Protein AF-A0A540N721-F1 (afdb_monomer_lite)

Foldseek 3Di:
DDDDDDDDDDDDDDDDDDDDDPPPDDDDDPPPPPPPPPPCVVVVVVVVVVVVVVVVVVVVVVCCVVPNDDCPPPVVLLVVLVVLPDDPVLSVVLSCLCVVDVVSVVVLVPDDDPVNSVSSVVSVVVVVVD

Structure (mmCIF, N/CA/C/O backbone):
data_AF-A0A540N721-F1
#
_entry.id   AF-A0A540N721-F1
#
loop_
_atom_site.group_PDB
_atom_site.id
_atom_site.type_symbol
_atom_site.label_atom_id
_atom_site.label_alt_id
_atom_site.label_comp_id
_atom_site.label_asym_id
_atom_site.label_entity_id
_atom_site.label_seq_id
_atom_site.pdbx_PDB_ins_code
_atom_site.Cartn_x
_atom_site.Cartn_y
_atom_site.Cartn_z
_atom_site.occupancy
_atom_site.B_iso_or_equiv
_atom_site.auth_seq_id
_atom_site.auth_comp_id
_atom_site.auth_asym_id
_atom_site.auth_atom_id
_atom_site.pdbx_PDB_model_num
ATOM 1 N N . MET A 1 1 ? 52.815 -38.178 12.721 1.00 42.38 1 MET A N 1
ATOM 2 C CA . MET A 1 1 ? 53.695 -37.751 11.619 1.00 42.38 1 MET A CA 1
ATOM 3 C C . MET A 1 1 ? 54.170 -39.015 10.941 1.00 42.38 1 MET A C 1
ATOM 5 O O . MET A 1 1 ? 54.994 -39.687 11.537 1.00 42.38 1 MET A O 1
ATOM 9 N N . ASN A 1 2 ? 53.614 -39.354 9.780 1.00 42.31 2 ASN A N 1
ATOM 10 C CA . ASN A 1 2 ? 54.060 -40.497 8.988 1.00 42.31 2 ASN A CA 1
ATOM 11 C C . ASN A 1 2 ? 54.149 -40.065 7.524 1.00 42.31 2 ASN A C 1
ATOM 13 O O . ASN A 1 2 ? 53.119 -39.831 6.909 1.00 42.31 2 ASN A O 1
ATOM 17 N N . GLU A 1 3 ? 55.376 -39.974 7.035 1.00 46.62 3 GLU A N 1
ATOM 18 C CA . GLU A 1 3 ? 55.872 -40.269 5.681 1.00 46.62 3 GLU A CA 1
ATOM 19 C C . GLU A 1 3 ? 57.372 -40.606 5.869 1.00 46.62 3 GLU A C 1
ATOM 21 O O . GLU A 1 3 ? 57.907 -40.227 6.923 1.00 46.62 3 GLU A O 1
ATOM 26 N N . PRO A 1 4 ? 58.087 -41.274 4.937 1.00 53.84 4 PRO A N 1
ATOM 27 C CA . PRO A 1 4 ? 57.736 -41.611 3.545 1.00 53.84 4 PRO A CA 1
ATOM 28 C C . PRO A 1 4 ? 58.057 -43.075 3.143 1.00 53.84 4 PRO A C 1
ATOM 30 O O . PRO A 1 4 ? 58.856 -43.734 3.796 1.00 53.84 4 PRO A O 1
ATOM 33 N N . GLU A 1 5 ? 57.548 -43.549 2.002 1.00 46.94 5 GLU A N 1
ATOM 34 C CA . GLU A 1 5 ? 58.232 -44.590 1.211 1.00 46.94 5 GLU A CA 1
ATOM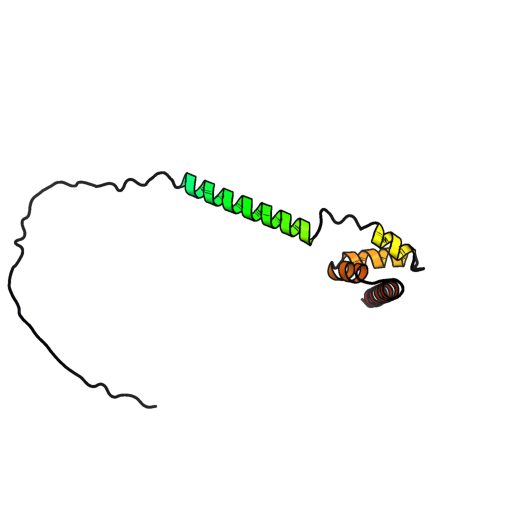 35 C C . GLU A 1 5 ? 58.161 -44.222 -0.279 1.00 46.94 5 GLU A C 1
ATOM 37 O O . GLU A 1 5 ? 57.104 -44.252 -0.906 1.00 46.94 5 GLU A O 1
ATOM 42 N N . HIS A 1 6 ? 59.312 -43.813 -0.815 1.00 45.72 6 HIS A N 1
ATOM 43 C CA . HIS A 1 6 ? 59.592 -43.688 -2.241 1.00 45.72 6 HIS A CA 1
ATOM 44 C C . HIS A 1 6 ? 60.207 -45.008 -2.710 1.00 45.72 6 HIS A C 1
ATOM 46 O O . HIS A 1 6 ? 61.201 -45.455 -2.137 1.00 45.72 6 HIS A O 1
ATOM 52 N N . ILE A 1 7 ? 59.651 -45.586 -3.769 1.00 49.03 7 ILE A N 1
ATOM 53 C CA . ILE A 1 7 ? 60.238 -46.706 -4.505 1.00 49.03 7 ILE A CA 1
ATOM 54 C C . ILE A 1 7 ? 60.412 -46.270 -5.963 1.00 49.03 7 ILE A C 1
ATOM 56 O O . ILE A 1 7 ? 59.442 -46.021 -6.676 1.00 49.03 7 ILE A O 1
ATOM 60 N N . ASN A 1 8 ? 61.687 -46.106 -6.312 1.00 45.34 8 ASN A N 1
ATOM 61 C CA . ASN A 1 8 ? 62.321 -46.194 -7.631 1.00 45.34 8 ASN A CA 1
ATOM 62 C C . ASN A 1 8 ? 61.951 -47.529 -8.313 1.00 45.34 8 ASN A C 1
ATOM 64 O O . ASN A 1 8 ? 61.511 -48.441 -7.621 1.00 45.34 8 ASN A O 1
ATOM 68 N N . GLU A 1 9 ? 62.121 -47.821 -9.594 1.00 47.41 9 GLU A N 1
ATOM 69 C CA . GLU A 1 9 ? 62.757 -47.308 -10.816 1.00 47.41 9 GLU A CA 1
ATOM 70 C C . GLU A 1 9 ? 62.111 -48.191 -11.916 1.00 47.41 9 GLU A C 1
ATOM 72 O O . GLU A 1 9 ? 61.643 -49.279 -11.593 1.00 47.41 9 GLU A O 1
ATOM 77 N N . ASP A 1 10 ? 62.062 -47.765 -13.175 1.00 48.72 10 ASP A N 1
ATOM 78 C CA . ASP A 1 10 ? 62.311 -48.693 -14.289 1.00 48.72 10 ASP A CA 1
ATOM 79 C C . ASP A 1 10 ? 62.616 -47.864 -15.540 1.00 48.72 10 ASP A C 1
ATOM 81 O O . ASP A 1 10 ? 61.800 -47.092 -16.056 1.00 48.72 10 ASP A O 1
ATOM 85 N N . GLU A 1 11 ? 63.887 -47.971 -15.904 1.00 52.19 11 GLU A N 1
ATOM 86 C CA . GLU A 1 11 ? 64.516 -47.556 -17.143 1.00 52.19 11 GLU A CA 1
ATOM 87 C C . GLU A 1 11 ? 63.899 -48.325 -18.311 1.00 52.19 11 GLU A C 1
ATOM 89 O O . GLU A 1 11 ? 63.678 -49.522 -18.200 1.00 52.19 11 GLU A O 1
ATOM 94 N N . ASP A 1 12 ? 63.718 -47.657 -19.445 1.00 51.59 12 ASP A N 1
ATOM 95 C CA . ASP A 1 12 ? 63.928 -48.292 -20.744 1.00 51.59 12 ASP A CA 1
ATOM 96 C C . ASP A 1 12 ? 64.535 -47.228 -21.665 1.00 51.59 12 ASP A C 1
ATOM 98 O O . ASP A 1 12 ? 63.876 -46.315 -22.176 1.00 51.59 12 ASP A O 1
ATOM 102 N N . GLU A 1 13 ? 65.860 -47.308 -21.756 1.00 52.66 13 GLU A N 1
ATOM 103 C CA . GLU A 1 13 ? 66.677 -46.713 -22.800 1.00 52.66 13 GLU A CA 1
ATOM 104 C C . GLU A 1 13 ? 66.356 -47.413 -24.122 1.00 52.66 13 GLU A C 1
ATOM 106 O O . GLU A 1 13 ? 66.482 -48.626 -24.194 1.00 52.66 13 GLU A O 1
ATOM 111 N N . ASP A 1 14 ? 66.033 -46.667 -25.180 1.00 51.03 14 ASP A N 1
ATOM 112 C CA . ASP A 1 14 ? 66.211 -47.172 -26.542 1.00 51.03 14 ASP A CA 1
ATOM 113 C C . ASP A 1 14 ? 66.627 -46.043 -27.498 1.00 51.03 14 ASP A C 1
ATOM 115 O O . ASP A 1 14 ? 65.864 -45.161 -27.893 1.00 51.03 14 ASP A O 1
ATOM 119 N N . GLU A 1 15 ? 67.914 -46.129 -27.821 1.00 50.56 15 GLU A N 1
ATOM 120 C CA . GLU A 1 15 ? 68.551 -45.901 -29.116 1.00 50.56 15 GLU A CA 1
ATOM 121 C C . GLU A 1 15 ? 68.665 -44.477 -29.695 1.00 50.56 15 GLU A C 1
ATOM 123 O O . GLU A 1 15 ? 67.786 -43.865 -30.301 1.00 50.56 15 GLU A O 1
ATOM 128 N N . VAL A 1 16 ? 69.908 -44.009 -29.585 1.00 53.94 16 VAL A N 1
ATOM 129 C CA . VAL A 1 16 ? 70.553 -42.960 -30.362 1.00 53.94 16 VAL A CA 1
ATOM 130 C C . VAL A 1 16 ? 70.678 -43.344 -31.843 1.00 53.94 16 VAL A C 1
ATOM 132 O O . VAL A 1 16 ? 71.510 -44.171 -32.195 1.00 53.94 16 VAL A O 1
ATOM 135 N N . GLU A 1 17 ? 69.999 -42.628 -32.743 1.00 45.31 17 GLU A N 1
ATOM 136 C CA . GLU A 1 17 ? 70.492 -42.477 -34.117 1.00 45.31 17 GLU A CA 1
ATOM 137 C C . GLU A 1 17 ? 70.541 -41.019 -34.589 1.00 45.31 17 GLU A C 1
ATOM 139 O O . GLU A 1 17 ? 69.575 -40.264 -34.689 1.00 45.31 17 GLU A O 1
ATOM 144 N N . THR A 1 18 ? 71.788 -40.664 -34.862 1.00 51.97 18 THR A N 1
ATOM 145 C CA . THR A 1 18 ? 72.365 -39.533 -35.566 1.00 51.97 18 THR A CA 1
ATOM 146 C C . THR A 1 18 ? 71.478 -38.873 -36.623 1.00 51.97 18 THR A C 1
ATOM 148 O O . THR A 1 18 ? 71.039 -39.521 -37.569 1.00 51.97 18 THR A O 1
ATOM 151 N N . SER A 1 19 ? 71.384 -37.542 -36.574 1.00 43.03 19 SER A N 1
ATOM 152 C CA . SER A 1 19 ? 71.647 -36.685 -37.742 1.00 43.03 19 SER A CA 1
ATOM 153 C C . SER A 1 19 ? 71.638 -35.211 -37.346 1.00 43.03 19 SER A C 1
ATOM 155 O O . SER A 1 19 ? 70.594 -34.607 -37.110 1.00 43.03 19 SER A O 1
ATOM 157 N N . SER A 1 20 ? 72.826 -34.610 -37.286 1.00 55.88 20 SER A N 1
ATOM 158 C CA . SER A 1 20 ? 72.984 -33.163 -37.158 1.00 55.88 20 SER A CA 1
ATOM 159 C C . SER A 1 20 ? 72.364 -32.455 -38.370 1.00 55.88 20 SER A C 1
ATOM 161 O O . SER A 1 20 ? 72.806 -32.705 -39.495 1.00 55.88 20 SER A O 1
ATOM 163 N N . PRO A 1 21 ? 71.422 -31.509 -38.206 1.00 46.91 21 PRO A N 1
ATOM 164 C CA . PRO A 1 21 ? 71.083 -30.618 -39.294 1.00 46.91 21 PRO A CA 1
ATOM 165 C C . PRO A 1 21 ? 72.200 -29.582 -39.403 1.00 46.91 21 PRO A C 1
ATOM 167 O O . PRO A 1 21 ? 72.370 -28.703 -38.556 1.00 46.91 21 PRO A O 1
ATOM 170 N N . SER A 1 22 ? 72.987 -29.718 -40.465 1.00 53.47 22 SER A N 1
ATOM 171 C CA . SER A 1 22 ? 73.974 -28.746 -40.914 1.00 53.47 22 SER A CA 1
ATOM 172 C C . SER A 1 22 ? 73.381 -27.334 -40.924 1.00 53.47 22 SER A C 1
ATOM 174 O O . SER A 1 22 ? 72.349 -27.089 -41.555 1.00 53.47 22 SER A O 1
ATOM 176 N N . VAL A 1 23 ? 74.058 -26.395 -40.261 1.00 53.72 23 VAL A N 1
ATOM 177 C CA . VAL A 1 23 ? 73.699 -24.974 -40.239 1.00 53.72 23 VAL A CA 1
ATOM 178 C C . VAL A 1 23 ? 73.925 -24.378 -41.632 1.00 53.72 23 VAL A C 1
ATOM 180 O O . VAL A 1 23 ? 74.981 -23.826 -41.935 1.00 53.72 23 VAL A O 1
ATOM 183 N N . ALA A 1 24 ? 72.925 -24.475 -42.505 1.00 51.47 24 ALA A N 1
ATOM 184 C CA . ALA A 1 24 ? 72.905 -23.724 -43.750 1.00 51.47 24 ALA A CA 1
ATOM 185 C C . ALA A 1 24 ? 72.549 -22.261 -43.440 1.00 51.47 24 ALA A C 1
ATOM 187 O O . ALA A 1 24 ? 71.382 -21.866 -43.430 1.00 51.47 24 ALA A O 1
ATOM 188 N N . ARG A 1 25 ? 73.573 -21.430 -43.200 1.00 53.50 25 ARG A N 1
ATOM 189 C CA . ARG A 1 25 ? 73.457 -19.969 -43.321 1.00 53.50 25 ARG A CA 1
ATOM 190 C C . ARG A 1 25 ? 73.091 -19.648 -44.770 1.00 53.50 25 ARG A C 1
ATOM 192 O O . ARG A 1 25 ? 73.957 -19.615 -45.638 1.00 53.50 25 ARG A O 1
ATOM 199 N N . ARG A 1 26 ? 71.811 -19.379 -45.027 1.00 50.50 26 ARG A N 1
ATOM 200 C CA . ARG A 1 26 ? 71.373 -18.645 -46.216 1.00 50.50 26 ARG A CA 1
ATOM 201 C C . ARG A 1 26 ? 70.774 -17.317 -45.789 1.00 50.50 26 ARG A C 1
ATOM 203 O O . ARG A 1 26 ? 69.889 -17.227 -44.946 1.00 50.50 26 ARG A O 1
ATOM 210 N N . SER A 1 27 ? 71.372 -16.290 -46.359 1.00 54.81 27 SER A N 1
ATOM 211 C CA . SER A 1 27 ? 71.069 -14.881 -46.240 1.00 54.81 27 SER A CA 1
ATOM 212 C C . SER A 1 27 ? 69.642 -14.541 -46.684 1.00 54.81 27 SER A C 1
ATOM 214 O O . SER A 1 27 ? 69.146 -15.035 -47.691 1.00 54.81 27 SER A O 1
ATOM 216 N N . SER A 1 28 ? 69.051 -13.613 -45.929 1.00 52.06 28 SER A N 1
ATOM 217 C CA . SER A 1 28 ? 68.181 -12.531 -46.401 1.00 52.06 28 SER A CA 1
ATOM 218 C C . SER A 1 28 ? 66.898 -12.887 -47.161 1.00 52.06 28 SER A C 1
ATOM 220 O O . SER A 1 28 ? 66.851 -12.820 -48.383 1.00 52.06 28 SER A O 1
ATOM 222 N N . SER A 1 29 ? 65.791 -12.980 -46.425 1.00 51.31 29 SER A N 1
ATOM 223 C CA . SER A 1 29 ? 64.627 -12.137 -46.735 1.00 51.31 29 SER A CA 1
ATOM 224 C C . SER A 1 29 ? 63.762 -11.986 -45.487 1.00 51.31 29 SER A C 1
ATOM 226 O O . SER A 1 29 ? 63.032 -12.899 -45.102 1.00 51.31 29 SER A O 1
ATOM 228 N N . SER A 1 30 ? 63.856 -10.823 -44.843 1.00 57.38 30 SER A N 1
ATOM 229 C CA . SER A 1 30 ? 62.901 -10.378 -43.828 1.00 57.38 30 SER A CA 1
ATOM 230 C C . SER A 1 30 ? 61.537 -10.190 -44.494 1.00 57.38 30 SER A C 1
ATOM 232 O O . SER A 1 30 ? 61.177 -9.099 -44.932 1.00 57.38 30 SER A O 1
ATOM 234 N N . SER A 1 31 ? 60.770 -11.272 -44.614 1.00 53.69 31 SER A N 1
ATOM 235 C CA . SER A 1 31 ? 59.345 -11.163 -44.888 1.00 53.69 31 SER A CA 1
ATOM 236 C C . SER A 1 31 ? 58.662 -10.945 -43.550 1.00 53.69 31 SER A C 1
ATOM 238 O O . SER A 1 31 ? 58.240 -11.885 -42.876 1.00 53.69 31 SER A O 1
ATOM 240 N N . THR A 1 32 ? 58.573 -9.678 -43.152 1.00 57.69 32 THR A N 1
ATOM 241 C CA . THR A 1 32 ? 57.641 -9.247 -42.115 1.00 57.69 32 THR A CA 1
ATOM 242 C C . THR A 1 32 ? 56.229 -9.576 -42.595 1.00 57.69 32 THR A C 1
ATOM 244 O O . THR A 1 32 ? 55.543 -8.762 -43.209 1.00 57.69 32 THR A O 1
ATOM 247 N N . ARG A 1 33 ? 55.768 -10.807 -42.335 1.00 59.06 33 ARG A N 1
ATOM 248 C CA . ARG A 1 33 ? 54.365 -11.175 -42.504 1.00 59.06 33 ARG A CA 1
ATOM 249 C C . ARG A 1 33 ? 53.602 -10.423 -41.424 1.00 59.06 33 ARG A C 1
ATOM 251 O O . ARG A 1 33 ? 53.355 -10.940 -40.337 1.00 59.06 33 ARG A O 1
ATOM 258 N N . LYS A 1 34 ? 53.303 -9.149 -41.691 1.00 62.28 34 LYS A N 1
ATOM 259 C CA . LYS A 1 34 ? 52.453 -8.333 -40.837 1.00 62.28 34 LYS A CA 1
ATOM 260 C C . LYS A 1 34 ? 51.135 -9.083 -40.721 1.00 62.28 34 LYS A C 1
ATOM 262 O O . LYS A 1 34 ? 50.412 -9.228 -41.704 1.00 62.28 34 LYS A O 1
ATOM 267 N N . ARG A 1 35 ? 50.848 -9.608 -39.526 1.00 66.88 35 ARG A N 1
ATOM 268 C CA . ARG A 1 35 ? 49.500 -10.060 -39.187 1.00 66.88 35 ARG A CA 1
ATOM 269 C C . ARG A 1 35 ? 48.584 -8.872 -39.465 1.00 66.88 35 ARG A C 1
ATOM 271 O O . ARG A 1 35 ? 48.734 -7.820 -38.843 1.00 66.88 35 ARG A O 1
ATOM 278 N N . LYS A 1 36 ? 47.704 -9.016 -40.456 1.00 67.88 36 LYS A N 1
ATOM 279 C CA . LYS A 1 36 ? 46.644 -8.052 -40.735 1.00 67.88 36 LYS A CA 1
ATOM 280 C C . LYS A 1 36 ? 45.761 -8.048 -39.491 1.00 67.88 36 LYS A C 1
ATOM 282 O O . LYS A 1 36 ? 45.045 -9.016 -39.261 1.00 67.88 36 LYS A O 1
ATOM 287 N N . ARG A 1 37 ? 45.878 -7.022 -38.643 1.00 63.84 37 ARG A N 1
ATOM 288 C CA . ARG A 1 37 ? 44.867 -6.787 -37.609 1.00 63.84 37 ARG A CA 1
ATOM 289 C C . ARG A 1 37 ? 43.591 -6.475 -38.376 1.00 63.84 37 ARG A C 1
ATOM 291 O O . ARG A 1 37 ? 43.569 -5.510 -39.141 1.00 63.84 37 ARG A O 1
ATOM 298 N N . ALA A 1 38 ? 42.605 -7.359 -38.285 1.00 64.56 38 ALA A N 1
ATOM 299 C CA . ALA A 1 38 ? 41.285 -7.065 -38.807 1.00 64.56 38 ALA A CA 1
ATOM 300 C C . ALA A 1 38 ? 40.795 -5.822 -38.061 1.00 64.56 38 ALA A C 1
ATOM 302 O O . ALA A 1 38 ? 40.744 -5.818 -36.836 1.00 64.56 38 ALA A O 1
ATOM 303 N N . ALA A 1 39 ? 40.522 -4.750 -38.796 1.00 59.84 39 ALA A N 1
ATOM 304 C CA . ALA A 1 39 ? 39.879 -3.567 -38.256 1.00 59.84 39 ALA A CA 1
ATOM 305 C C . ALA A 1 39 ? 38.404 -3.914 -38.016 1.00 59.84 39 ALA A C 1
ATOM 307 O O . ALA A 1 39 ? 37.564 -3.581 -38.842 1.00 59.84 39 ALA A O 1
ATOM 308 N N . ASN A 1 40 ? 38.110 -4.672 -36.957 1.00 62.25 40 ASN A N 1
ATOM 309 C CA . ASN A 1 40 ? 36.731 -4.969 -36.570 1.00 62.25 40 ASN A CA 1
ATOM 310 C C . ASN A 1 40 ? 36.453 -4.795 -35.073 1.00 62.25 40 ASN A C 1
ATOM 312 O O . ASN A 1 40 ? 35.474 -5.319 -34.554 1.00 62.25 40 ASN A O 1
ATOM 316 N N . ASP A 1 41 ? 37.297 -4.041 -34.368 1.00 64.38 41 ASP A N 1
ATOM 317 C CA . ASP A 1 41 ? 37.056 -3.722 -32.955 1.00 64.38 41 ASP A CA 1
ATOM 318 C C . ASP A 1 41 ? 35.785 -2.864 -32.794 1.00 64.38 41 ASP A C 1
ATOM 320 O O . ASP A 1 41 ? 35.107 -2.930 -31.772 1.00 64.38 41 ASP A O 1
ATOM 324 N N . ASN A 1 42 ? 35.428 -2.092 -33.830 1.00 75.06 42 ASN A N 1
ATOM 325 C CA . ASN A 1 42 ? 34.235 -1.245 -33.847 1.00 75.06 42 ASN A CA 1
ATOM 326 C C . ASN A 1 42 ? 32.933 -2.060 -33.850 1.00 75.06 42 ASN A C 1
ATOM 328 O O . ASN A 1 42 ? 32.002 -1.727 -33.134 1.00 75.06 42 ASN A O 1
ATOM 332 N N . ASP A 1 43 ? 32.876 -3.143 -34.618 1.00 82.44 43 ASP A N 1
ATOM 333 C CA . ASP A 1 43 ? 31.682 -3.988 -34.759 1.00 82.44 43 ASP A CA 1
ATOM 334 C C . ASP A 1 43 ? 31.437 -4.815 -33.488 1.00 82.44 43 ASP A C 1
ATOM 336 O O . ASP A 1 43 ? 30.309 -4.950 -33.023 1.00 82.44 43 ASP A O 1
ATOM 340 N N . LEU A 1 44 ? 32.517 -5.249 -32.825 1.00 83.62 44 LEU A N 1
ATOM 341 C CA . LEU A 1 44 ? 32.437 -5.865 -31.500 1.00 83.62 44 LEU A CA 1
ATOM 342 C C . LEU A 1 44 ? 31.969 -4.869 -30.427 1.00 83.62 44 LEU A C 1
ATOM 344 O O . LEU A 1 44 ? 31.150 -5.215 -29.577 1.00 83.62 44 LEU A O 1
ATOM 348 N N . ALA A 1 45 ? 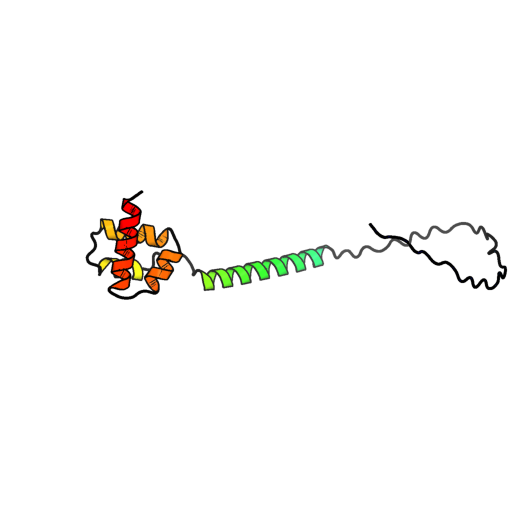32.469 -3.630 -30.460 1.00 83.94 45 ALA A N 1
ATOM 349 C CA . ALA A 1 45 ? 32.041 -2.585 -29.534 1.00 83.94 45 ALA A CA 1
ATOM 350 C C . ALA A 1 45 ? 30.567 -2.193 -29.743 1.00 83.94 45 ALA A C 1
ATOM 352 O O . ALA A 1 45 ? 29.855 -1.951 -28.767 1.00 83.94 45 ALA A O 1
ATOM 353 N N . VAL A 1 46 ? 30.100 -2.169 -30.996 1.00 85.88 46 VAL A N 1
ATOM 354 C CA . VAL A 1 46 ? 28.692 -1.939 -31.351 1.00 85.88 46 VAL A CA 1
ATOM 355 C C . VAL A 1 46 ? 27.816 -3.081 -30.839 1.00 85.88 46 VAL A C 1
ATOM 357 O O . VAL A 1 46 ? 26.882 -2.815 -30.088 1.00 85.88 46 VAL A O 1
ATOM 360 N N . ALA A 1 47 ? 28.172 -4.336 -31.124 1.00 88.31 47 ALA A N 1
ATOM 361 C CA . ALA A 1 47 ? 27.424 -5.501 -30.650 1.00 88.31 47 ALA A CA 1
ATOM 362 C C . ALA A 1 47 ? 27.356 -5.573 -29.113 1.00 88.31 47 ALA A C 1
ATOM 364 O O . ALA A 1 47 ? 26.319 -5.899 -28.536 1.00 88.31 47 ALA A O 1
ATOM 365 N N . PHE A 1 48 ? 28.446 -5.226 -28.419 1.00 87.69 48 PHE A N 1
ATOM 366 C CA . PHE A 1 48 ? 28.456 -5.178 -26.956 1.00 87.69 48 PHE A CA 1
ATOM 367 C C . PHE A 1 48 ? 27.551 -4.071 -26.405 1.00 87.69 48 PHE A C 1
ATOM 369 O O . PHE A 1 48 ? 26.843 -4.276 -25.421 1.00 87.69 48 PHE A O 1
ATOM 376 N N . LYS A 1 49 ? 27.538 -2.904 -27.055 1.00 89.75 49 LYS A N 1
ATOM 377 C CA . LYS A 1 49 ? 26.655 -1.797 -26.683 1.00 89.75 49 LYS A CA 1
ATOM 378 C C . LYS A 1 49 ? 25.185 -2.156 -26.894 1.00 89.75 49 LYS A C 1
ATOM 380 O O . LYS A 1 49 ? 24.375 -1.852 -26.026 1.00 89.75 49 LYS A O 1
ATOM 385 N N . GLU A 1 50 ? 24.859 -2.831 -27.992 1.00 90.38 50 GLU A N 1
ATOM 386 C CA . GLU A 1 50 ? 23.501 -3.307 -28.276 1.00 90.38 50 GLU A CA 1
ATOM 387 C C . GLU A 1 50 ? 23.033 -4.343 -27.251 1.00 90.38 50 GLU A C 1
ATOM 389 O O . GLU A 1 50 ? 21.946 -4.189 -26.700 1.00 90.38 50 GLU A O 1
ATOM 394 N N . MET A 1 51 ? 23.873 -5.325 -26.898 1.00 91.38 51 MET A N 1
ATOM 395 C CA . MET A 1 51 ? 23.549 -6.281 -25.829 1.00 91.38 51 MET A CA 1
ATOM 396 C C . MET A 1 51 ? 23.314 -5.593 -24.481 1.00 91.38 51 MET A C 1
ATOM 398 O O . MET A 1 51 ? 22.397 -5.963 -23.747 1.00 91.38 51 MET A O 1
ATOM 402 N N . LEU A 1 52 ? 24.134 -4.593 -24.134 1.00 88.69 52 LEU A N 1
ATOM 403 C CA . LEU A 1 52 ? 23.946 -3.833 -22.899 1.00 88.69 52 LEU A CA 1
ATOM 404 C C . LEU A 1 52 ? 22.634 -3.051 -22.920 1.00 88.69 52 LEU A C 1
ATOM 406 O O . LEU A 1 52 ? 21.889 -3.125 -21.945 1.00 88.69 52 LEU A O 1
ATOM 410 N N . SER A 1 53 ? 22.339 -2.350 -24.015 1.00 87.56 53 SER A N 1
ATOM 411 C CA . SER A 1 53 ? 21.079 -1.627 -24.194 1.00 87.56 53 SER A CA 1
ATOM 412 C C . SER A 1 53 ? 19.878 -2.559 -24.067 1.00 87.56 53 SER A C 1
ATOM 414 O O . SER A 1 53 ? 19.003 -2.290 -23.251 1.00 87.56 53 SER A O 1
ATOM 416 N N . GLU A 1 54 ? 19.885 -3.706 -24.749 1.00 89.31 54 GLU A N 1
ATOM 417 C CA . GLU A 1 54 ? 18.792 -4.675 -24.648 1.00 89.31 54 GLU A CA 1
ATOM 418 C C . GLU A 1 54 ? 18.638 -5.220 -23.215 1.00 89.31 54 GLU A C 1
ATOM 420 O O . GLU A 1 54 ? 17.520 -5.405 -22.733 1.00 89.31 54 GLU A O 1
ATOM 425 N N . SER A 1 55 ? 19.748 -5.439 -22.496 1.00 83.50 55 SER A N 1
ATOM 426 C CA . SER A 1 55 ? 19.701 -5.885 -21.097 1.00 83.50 55 SER A CA 1
ATOM 427 C C . SER A 1 55 ? 19.111 -4.827 -20.159 1.00 83.50 55 SER A C 1
ATOM 429 O O . SER A 1 55 ? 18.349 -5.170 -19.255 1.00 83.50 55 SER A O 1
ATOM 431 N N . VAL A 1 56 ? 19.437 -3.549 -20.383 1.00 86.81 56 VAL A N 1
ATOM 432 C CA . VAL A 1 56 ? 18.935 -2.421 -19.590 1.00 86.81 56 VAL A CA 1
ATOM 433 C C . VAL A 1 56 ? 17.454 -2.199 -19.872 1.00 86.81 56 VAL A C 1
ATOM 435 O O . VAL A 1 56 ? 16.699 -1.981 -18.929 1.00 86.81 56 VAL A O 1
ATOM 438 N N . ASP A 1 57 ? 17.025 -2.334 -21.126 1.00 84.44 57 ASP A N 1
ATOM 439 C CA . ASP A 1 57 ? 15.620 -2.209 -21.514 1.00 84.44 57 ASP A CA 1
ATOM 440 C C . ASP A 1 57 ? 14.774 -3.335 -20.904 1.00 84.44 57 ASP A C 1
ATOM 442 O O . ASP A 1 57 ? 13.780 -3.059 -20.232 1.00 84.44 57 ASP A O 1
ATOM 446 N N . LYS A 1 58 ? 15.213 -4.600 -21.006 1.00 86.88 58 LYS A N 1
ATOM 447 C CA . LYS A 1 58 ? 14.548 -5.736 -20.334 1.00 86.88 58 LYS A CA 1
ATOM 448 C C . LYS A 1 58 ? 14.518 -5.579 -18.821 1.00 86.88 58 LYS A C 1
ATOM 450 O O . LYS A 1 58 ? 13.510 -5.887 -18.189 1.00 86.88 58 LYS A O 1
ATOM 455 N N . LEU A 1 59 ? 15.610 -5.110 -18.220 1.00 84.19 59 LEU A N 1
ATOM 456 C CA . LEU A 1 59 ? 15.648 -4.841 -16.786 1.00 84.19 59 LEU A CA 1
ATOM 457 C C . LEU A 1 59 ? 14.674 -3.715 -16.416 1.00 84.19 59 LEU A C 1
ATOM 459 O O . LEU A 1 59 ? 13.986 -3.825 -15.405 1.00 84.19 59 LEU A O 1
ATOM 463 N N . GLY A 1 60 ? 14.571 -2.676 -17.246 1.00 81.25 60 GLY A N 1
ATOM 464 C CA . GLY A 1 60 ? 13.599 -1.594 -17.117 1.00 81.25 60 GLY A CA 1
ATOM 465 C C . GLY A 1 60 ? 12.157 -2.095 -17.176 1.00 81.25 60 GLY A C 1
ATOM 466 O O . GLY A 1 60 ? 11.364 -1.743 -16.307 1.00 81.25 60 GLY A O 1
ATOM 467 N N . GLU A 1 61 ? 11.832 -2.978 -18.121 1.00 82.31 61 GLU A N 1
ATOM 468 C CA . GLU A 1 61 ? 10.515 -3.618 -18.222 1.00 82.31 61 GLU A CA 1
ATOM 469 C C . GLU A 1 61 ? 10.204 -4.500 -17.009 1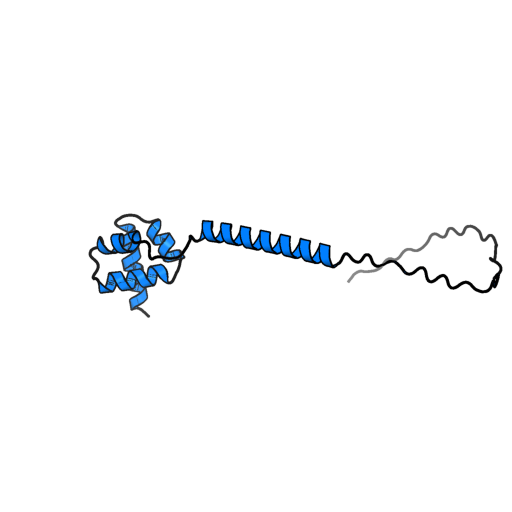.00 82.31 61 GLU A C 1
ATOM 471 O O . GLU A 1 61 ? 9.111 -4.418 -16.450 1.00 82.31 61 GLU A O 1
ATOM 476 N N . VAL A 1 62 ? 11.165 -5.308 -16.548 1.00 81.44 62 VAL A N 1
ATOM 477 C CA . VAL A 1 62 ? 11.000 -6.160 -15.358 1.00 81.44 62 VAL A CA 1
ATOM 478 C C . VAL A 1 62 ? 10.816 -5.313 -14.103 1.00 81.44 62 VAL A C 1
ATOM 480 O O . VAL A 1 62 ? 9.943 -5.604 -13.287 1.00 81.44 62 VAL A O 1
ATOM 483 N N . LEU A 1 63 ? 11.598 -4.246 -13.946 1.00 77.50 63 LEU A N 1
ATOM 484 C CA . LEU A 1 63 ? 11.456 -3.305 -12.838 1.00 77.50 63 LEU A CA 1
ATOM 485 C C . LEU A 1 63 ? 10.108 -2.586 -12.907 1.00 77.50 63 LEU A C 1
ATOM 487 O O . LEU A 1 63 ? 9.429 -2.468 -11.895 1.00 77.50 63 LEU A O 1
ATOM 491 N N . GLN A 1 64 ? 9.670 -2.164 -14.089 1.00 72.88 64 GLN A N 1
ATOM 492 C CA . GLN A 1 64 ? 8.371 -1.527 -14.270 1.00 72.88 64 GLN A CA 1
ATOM 493 C C . GLN A 1 64 ? 7.209 -2.497 -14.011 1.00 72.88 64 GLN A C 1
ATOM 495 O O . GLN A 1 64 ? 6.204 -2.097 -13.428 1.00 72.88 64 GLN A O 1
ATOM 500 N N . ALA A 1 65 ? 7.350 -3.772 -14.372 1.00 71.25 65 ALA A N 1
ATOM 501 C CA . ALA A 1 65 ? 6.378 -4.816 -14.060 1.00 71.25 65 ALA A CA 1
ATOM 502 C C . ALA A 1 65 ? 6.354 -5.160 -12.559 1.00 71.25 65 ALA A C 1
ATOM 504 O O . ALA A 1 65 ? 5.288 -5.405 -11.999 1.00 71.25 65 ALA A O 1
ATOM 505 N N . ALA A 1 66 ? 7.511 -5.154 -11.893 1.00 65.19 66 ALA A N 1
ATOM 506 C CA . ALA A 1 66 ? 7.639 -5.499 -10.477 1.00 65.19 66 ALA A CA 1
ATOM 507 C C . ALA A 1 66 ? 7.320 -4.334 -9.520 1.00 65.19 66 ALA A C 1
ATOM 509 O O . ALA A 1 66 ? 6.905 -4.570 -8.380 1.00 65.19 66 ALA A O 1
ATOM 510 N N . PHE A 1 67 ? 7.534 -3.092 -9.959 1.00 66.00 67 PHE A N 1
ATOM 511 C CA . PHE A 1 67 ? 7.459 -1.890 -9.122 1.00 66.00 67 PHE A CA 1
ATOM 512 C C . PHE A 1 67 ? 6.496 -0.812 -9.640 1.00 66.00 67 PHE A C 1
ATOM 514 O O . PHE A 1 67 ? 6.208 0.126 -8.904 1.00 66.00 67 PHE A O 1
ATOM 521 N N . GLY A 1 68 ? 5.927 -0.965 -10.840 1.00 62.19 68 GLY A N 1
ATOM 522 C CA . GLY A 1 68 ? 4.913 -0.059 -11.383 1.00 62.19 68 GLY A CA 1
ATOM 523 C C . GLY A 1 68 ? 5.464 1.288 -11.869 1.00 62.19 68 GLY A C 1
ATOM 524 O O . GLY A 1 68 ? 6.482 1.799 -11.407 1.00 62.19 68 GLY A O 1
ATOM 525 N N . LYS A 1 69 ? 4.774 1.884 -12.849 1.00 57.03 69 LYS A N 1
ATOM 526 C CA . LYS A 1 69 ? 5.093 3.207 -13.400 1.00 57.03 69 LYS A CA 1
ATOM 527 C C . LYS A 1 69 ? 4.671 4.292 -12.410 1.00 57.03 69 LYS A C 1
ATOM 529 O O . LYS A 1 69 ? 3.503 4.643 -12.402 1.00 57.03 69 LYS A O 1
ATOM 534 N N . GLY A 1 70 ? 5.631 4.839 -11.666 1.00 52.25 70 GLY A N 1
ATOM 535 C CA . GLY A 1 70 ? 5.457 6.061 -10.878 1.00 52.25 70 GLY A CA 1
ATOM 536 C C . GLY A 1 70 ? 4.545 5.867 -9.670 1.00 52.25 70 GLY A C 1
ATOM 537 O O . GLY A 1 70 ? 3.367 5.557 -9.793 1.00 52.25 70 GLY A O 1
ATOM 538 N N . VAL A 1 71 ? 5.112 6.057 -8.485 1.00 52.44 71 VAL A N 1
ATOM 539 C CA . VAL A 1 71 ? 4.408 6.016 -7.202 1.00 52.44 71 VAL A CA 1
ATOM 540 C C . VAL A 1 71 ? 3.543 7.273 -7.081 1.00 52.44 71 VAL A C 1
ATOM 542 O O . VAL A 1 71 ? 3.839 8.173 -6.302 1.00 52.44 71 VAL A O 1
ATOM 545 N N . ASP A 1 72 ? 2.488 7.375 -7.887 1.00 56.34 72 ASP A N 1
ATOM 546 C CA . ASP A 1 72 ? 1.352 8.173 -7.456 1.00 56.34 72 ASP A CA 1
ATOM 547 C C . ASP A 1 72 ? 0.786 7.457 -6.229 1.00 56.34 72 ASP A C 1
ATOM 549 O O . ASP A 1 72 ? 0.573 6.238 -6.286 1.00 56.34 72 ASP A O 1
ATOM 553 N N . PRO A 1 73 ? 0.575 8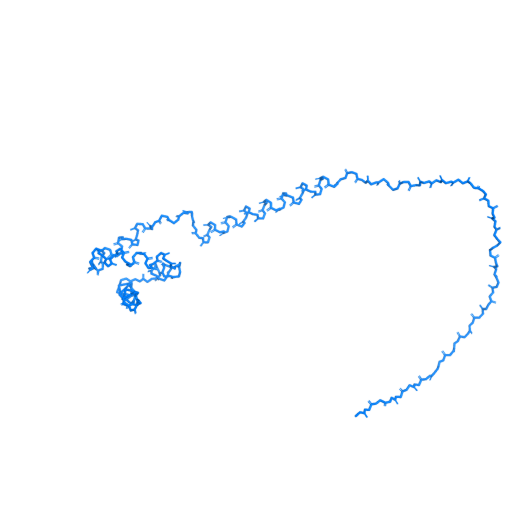.159 -5.101 1.00 55.72 73 PRO A N 1
ATOM 554 C CA . PRO A 1 73 ? -0.056 7.554 -3.945 1.00 55.72 73 PRO A CA 1
ATOM 555 C C . PRO A 1 73 ? -1.389 7.002 -4.422 1.00 55.72 73 PRO A C 1
ATOM 557 O O . PRO A 1 73 ? -2.270 7.763 -4.826 1.00 55.72 73 PRO A O 1
ATOM 560 N N . LYS A 1 74 ? -1.499 5.668 -4.451 1.00 65.62 74 LYS A N 1
ATOM 561 C CA . LY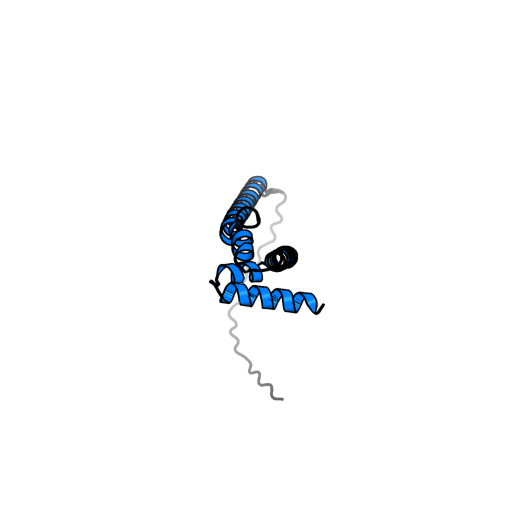S A 1 74 ? -2.672 4.978 -4.980 1.00 65.62 74 LYS A CA 1
ATOM 562 C C . LYS A 1 74 ? -3.886 5.615 -4.302 1.00 65.62 74 LYS A C 1
ATOM 564 O O . LYS A 1 74 ? -3.986 5.497 -3.076 1.00 65.62 74 LYS A O 1
ATOM 569 N N . PRO A 1 75 ? -4.788 6.303 -5.030 1.00 66.44 75 PRO A N 1
ATOM 570 C CA . PRO A 1 75 ? -5.924 6.984 -4.404 1.00 66.44 75 PRO A CA 1
ATOM 571 C C . PRO A 1 75 ? -6.772 6.003 -3.581 1.00 66.44 75 PRO A C 1
ATOM 573 O O . PRO A 1 75 ? -7.417 6.387 -2.608 1.00 66.44 75 PRO A O 1
ATOM 576 N N . GLU A 1 76 ? -6.671 4.711 -3.904 1.00 82.69 76 GLU A N 1
ATOM 577 C CA . GLU A 1 76 ? -7.161 3.582 -3.120 1.00 82.69 76 GLU A CA 1
ATOM 578 C C . GLU A 1 76 ? -6.693 3.603 -1.655 1.00 82.69 76 GLU A C 1
ATOM 580 O O . GLU A 1 76 ? -7.536 3.497 -0.771 1.00 82.69 76 GLU A O 1
ATOM 585 N N . ILE A 1 77 ? -5.402 3.798 -1.358 1.00 89.06 77 ILE A N 1
ATOM 586 C CA . ILE A 1 77 ? -4.876 3.762 0.020 1.00 89.06 77 ILE A CA 1
ATOM 587 C C . ILE A 1 77 ? -5.428 4.928 0.839 1.00 89.06 77 ILE A C 1
ATOM 589 O O . ILE A 1 77 ? -5.924 4.717 1.944 1.00 89.06 77 ILE A O 1
ATOM 593 N N . ALA A 1 78 ? -5.408 6.142 0.287 1.00 88.44 78 ALA A N 1
ATOM 594 C CA . ALA A 1 78 ? -5.987 7.308 0.951 1.00 88.44 78 ALA A CA 1
ATOM 595 C C . ALA A 1 78 ? -7.496 7.119 1.200 1.00 88.44 78 ALA A C 1
ATOM 597 O O . ALA A 1 78 ? -7.991 7.406 2.290 1.00 88.44 78 ALA A O 1
ATOM 598 N N . SER A 1 79 ? -8.219 6.558 0.222 1.00 89.75 79 SER A N 1
ATOM 599 C CA . SER A 1 79 ? -9.645 6.252 0.371 1.00 89.75 79 SER A CA 1
ATOM 600 C C . SER A 1 79 ? -9.918 5.184 1.434 1.00 89.75 79 SER A C 1
ATOM 602 O O . SER A 1 79 ? -10.924 5.266 2.133 1.00 89.75 79 SER A O 1
ATOM 604 N N . GLU A 1 80 ? -9.029 4.200 1.591 1.00 92.38 80 GLU A N 1
ATOM 605 C CA . GLU A 1 80 ? -9.145 3.170 2.624 1.00 92.38 80 GLU A CA 1
ATOM 606 C C . GLU A 1 80 ? -8.874 3.750 4.010 1.00 92.38 80 GLU A C 1
ATOM 608 O O . GLU A 1 80 ? -9.656 3.506 4.925 1.00 92.38 80 GLU A O 1
ATOM 613 N N . LEU A 1 81 ? -7.829 4.570 4.165 1.00 93.06 81 LEU A N 1
ATOM 614 C CA . LEU A 1 81 ? -7.534 5.254 5.428 1.00 93.06 81 LEU A CA 1
ATOM 615 C C . LEU A 1 81 ? -8.690 6.165 5.864 1.00 93.06 81 LEU A C 1
ATOM 617 O O . LEU A 1 81 ? -9.040 6.191 7.045 1.00 93.06 81 LEU A O 1
ATOM 621 N N . SER A 1 82 ? -9.342 6.844 4.916 1.00 92.25 82 SER A N 1
ATOM 622 C CA . SER A 1 82 ? -10.506 7.691 5.196 1.00 92.25 82 SER A CA 1
ATOM 623 C C . SER A 1 82 ? -11.712 6.917 5.746 1.00 92.25 82 SER A C 1
ATOM 625 O O . SER A 1 82 ? -12.550 7.522 6.411 1.00 92.25 82 SER A O 1
ATOM 627 N N . LYS A 1 83 ? -11.825 5.605 5.496 1.00 93.62 83 LYS A N 1
ATOM 628 C CA . LYS A 1 83 ? -12.918 4.758 6.015 1.00 93.62 83 LYS A CA 1
ATOM 629 C C . LYS A 1 83 ? -12.639 4.195 7.412 1.00 93.62 83 LYS A C 1
ATOM 631 O O . LYS A 1 83 ? -13.496 3.523 7.972 1.00 93.62 83 LYS A O 1
ATOM 636 N N . MET A 1 84 ? -11.442 4.405 7.966 1.00 93.25 84 MET A N 1
ATOM 637 C CA . MET A 1 84 ? -11.004 3.765 9.215 1.00 93.25 84 MET A CA 1
ATOM 638 C C . MET A 1 84 ? -11.321 4.570 10.482 1.00 93.25 84 MET A C 1
ATOM 640 O O . MET A 1 84 ? -10.855 4.190 11.554 1.00 93.25 84 MET A O 1
ATOM 644 N N . ASP A 1 85 ? -12.113 5.642 10.398 1.00 91.94 85 ASP A N 1
ATOM 645 C CA . ASP A 1 85 ? -12.441 6.545 11.520 1.00 91.94 85 ASP A CA 1
ATOM 646 C C . ASP A 1 85 ? -11.203 7.156 12.207 1.00 91.94 85 ASP A C 1
ATOM 648 O O . ASP A 1 85 ? -11.192 7.396 13.413 1.00 91.94 85 ASP A O 1
ATOM 652 N N . LEU A 1 86 ? -10.125 7.362 11.448 1.00 91.75 86 LEU A N 1
ATOM 653 C CA . LEU A 1 86 ? -8.894 7.987 11.933 1.00 91.75 86 LEU A CA 1
ATOM 654 C C . LEU A 1 86 ? -8.986 9.512 11.817 1.00 91.75 86 LEU A C 1
ATOM 656 O O . LEU A 1 86 ? -9.645 10.030 10.910 1.00 91.75 86 LEU A O 1
ATOM 660 N N . SER A 1 87 ? -8.279 10.240 12.686 1.00 95.31 87 SER A N 1
ATOM 661 C CA . SER A 1 87 ? -8.130 11.690 12.526 1.00 95.31 87 SER A CA 1
ATOM 662 C C . SER A 1 87 ? -7.392 12.012 11.220 1.00 95.31 87 SER A C 1
ATOM 664 O O . SER A 1 87 ? -6.608 11.200 10.733 1.00 95.31 87 SER A O 1
ATOM 666 N N . ILE A 1 88 ? -7.610 13.198 10.643 1.00 94.06 88 ILE A N 1
ATOM 667 C CA . ILE A 1 88 ? -6.906 13.609 9.412 1.00 94.06 88 ILE A CA 1
ATOM 668 C C . ILE A 1 88 ? -5.382 13.573 9.619 1.00 94.06 88 ILE A C 1
ATOM 670 O O . ILE A 1 88 ? -4.646 13.152 8.731 1.00 94.06 88 ILE A O 1
ATOM 674 N N . GLU A 1 89 ? -4.904 13.956 10.805 1.00 94.31 89 GLU A N 1
ATOM 675 C CA . GLU A 1 89 ? -3.479 13.911 11.133 1.00 94.31 89 GLU A CA 1
ATOM 676 C C . GLU A 1 89 ? -2.946 12.473 11.171 1.00 94.31 89 GLU A C 1
ATOM 678 O O . GLU A 1 89 ? -1.892 12.190 10.600 1.00 94.31 89 GLU A O 1
ATOM 683 N N . ASP A 1 90 ? -3.696 11.545 11.768 1.00 95.25 90 ASP A N 1
ATOM 684 C CA . ASP A 1 90 ? -3.330 10.127 11.797 1.00 95.25 90 ASP A CA 1
ATOM 685 C C . ASP A 1 90 ? -3.401 9.485 10.410 1.00 95.25 90 ASP A C 1
ATOM 687 O O . ASP A 1 90 ? -2.567 8.643 10.090 1.00 95.25 90 ASP A O 1
ATOM 691 N N . GLN A 1 91 ? -4.346 9.900 9.560 1.00 94.56 91 GLN A N 1
ATOM 692 C CA . GLN A 1 91 ? -4.402 9.466 8.162 1.00 94.56 91 GLN A CA 1
ATOM 693 C C . GLN A 1 91 ? -3.138 9.899 7.410 1.00 94.56 91 GLN A C 1
ATOM 695 O O . GLN A 1 91 ? -2.530 9.078 6.728 1.00 94.56 91 GLN A O 1
ATOM 700 N N . ILE A 1 92 ? -2.699 11.153 7.572 1.00 93.62 92 ILE A N 1
ATOM 701 C CA . ILE A 1 92 ? -1.476 11.672 6.937 1.00 93.62 92 ILE A CA 1
ATOM 702 C C . ILE A 1 92 ? -0.228 10.959 7.477 1.00 93.62 92 ILE A C 1
ATOM 704 O O . ILE A 1 92 ? 0.631 10.546 6.697 1.00 93.62 92 ILE A O 1
ATOM 708 N N . LYS A 1 93 ? -0.127 10.763 8.798 1.00 94.44 93 LYS A N 1
ATOM 709 C CA . LYS A 1 93 ? 0.985 10.015 9.412 1.00 94.44 93 LYS A CA 1
ATOM 710 C C . LYS A 1 93 ? 1.026 8.572 8.922 1.00 94.44 93 LYS A C 1
ATOM 712 O O . LYS A 1 93 ? 2.084 8.102 8.514 1.00 94.44 93 LYS A O 1
ATOM 717 N N . ALA A 1 94 ? -0.116 7.886 8.907 1.00 94.25 94 ALA A N 1
ATOM 718 C CA . ALA A 1 94 ? -0.221 6.523 8.403 1.00 94.25 94 ALA A CA 1
ATOM 719 C C . ALA A 1 94 ? 0.199 6.439 6.934 1.00 94.25 94 ALA A C 1
ATOM 721 O O . ALA A 1 94 ? 0.969 5.553 6.574 1.00 94.25 94 ALA A O 1
ATOM 722 N N . LEU A 1 95 ? -0.251 7.383 6.104 1.00 92.69 95 LEU A N 1
ATOM 723 C CA . LEU A 1 95 ? 0.124 7.463 4.696 1.00 92.69 95 LEU A CA 1
ATOM 724 C C . LEU A 1 95 ? 1.649 7.584 4.530 1.00 92.69 95 LEU A C 1
ATOM 726 O O . LEU A 1 95 ? 2.247 6.821 3.774 1.00 92.69 95 LEU A O 1
ATOM 730 N N . ASN A 1 96 ? 2.286 8.479 5.290 1.00 92.25 96 ASN A N 1
ATOM 731 C CA . ASN A 1 96 ? 3.739 8.646 5.266 1.00 92.25 96 ASN A CA 1
ATOM 732 C C . ASN A 1 96 ? 4.473 7.363 5.687 1.00 92.25 96 ASN A C 1
ATOM 734 O O . ASN A 1 96 ? 5.385 6.939 4.986 1.00 92.25 96 ASN A O 1
ATOM 738 N N . ILE A 1 97 ? 4.049 6.701 6.771 1.00 93.75 97 ILE A N 1
ATOM 739 C CA . ILE A 1 97 ? 4.679 5.457 7.257 1.00 93.75 97 ILE A CA 1
ATOM 740 C C . ILE A 1 97 ? 4.498 4.299 6.259 1.00 93.75 97 ILE A C 1
ATOM 742 O O . ILE A 1 97 ? 5.383 3.450 6.102 1.00 93.75 97 ILE A O 1
ATOM 746 N N . LEU A 1 98 ? 3.344 4.232 5.587 1.00 92.12 98 LEU A N 1
ATOM 747 C CA . LEU A 1 98 ? 3.069 3.222 4.563 1.00 92.12 98 LEU A CA 1
ATOM 748 C C . LEU A 1 98 ? 3.993 3.390 3.352 1.00 92.12 98 LEU A C 1
ATOM 750 O O . LEU A 1 98 ? 4.490 2.389 2.843 1.00 92.12 98 LEU A O 1
ATOM 754 N N . PHE A 1 99 ? 4.256 4.629 2.931 1.00 88.06 99 PHE A N 1
ATOM 755 C CA . PHE A 1 99 ? 5.135 4.920 1.795 1.00 88.06 99 PHE A CA 1
ATOM 756 C C . PHE A 1 99 ? 6.622 4.964 2.145 1.00 88.06 99 PHE A C 1
ATOM 758 O O . PHE A 1 99 ? 7.457 4.772 1.265 1.00 88.06 99 PHE A O 1
ATOM 765 N N . GLU A 1 100 ? 6.976 5.145 3.417 1.00 88.06 100 GLU A N 1
ATOM 766 C CA . GLU A 1 100 ? 8.369 5.106 3.871 1.00 88.06 100 GLU A CA 1
ATOM 767 C C . GLU A 1 100 ? 9.021 3.735 3.612 1.00 88.06 100 GLU A C 1
ATOM 769 O O . GLU A 1 100 ? 10.213 3.649 3.313 1.00 88.06 100 GLU A O 1
ATOM 774 N N . LYS A 1 101 ? 8.243 2.646 3.694 1.00 86.31 101 LYS A N 1
ATOM 775 C CA . LYS A 1 101 ? 8.716 1.281 3.426 1.00 86.31 101 LYS A CA 1
ATOM 776 C C . LYS A 1 101 ? 7.767 0.557 2.486 1.00 86.31 101 LYS A C 1
ATOM 778 O O . LYS A 1 101 ? 6.642 0.249 2.863 1.00 86.31 101 LYS A O 1
ATOM 783 N N . LEU A 1 102 ? 8.266 0.141 1.322 1.00 83.81 102 LEU A N 1
ATOM 784 C CA . LEU A 1 102 ? 7.492 -0.611 0.324 1.00 83.81 102 LEU A CA 1
ATOM 785 C C . LEU A 1 102 ? 6.813 -1.870 0.905 1.00 83.81 102 LEU A C 1
ATOM 787 O O . LEU A 1 102 ? 5.740 -2.278 0.465 1.00 83.81 102 LEU A O 1
ATOM 791 N N . GLN A 1 103 ? 7.420 -2.504 1.913 1.00 88.88 103 GLN A N 1
ATOM 792 C CA . GLN A 1 103 ? 6.828 -3.647 2.610 1.00 88.88 103 GLN A CA 1
ATOM 793 C C . GLN A 1 103 ? 5.541 -3.279 3.360 1.00 88.88 103 GLN A C 1
ATOM 795 O O . GLN A 1 103 ? 4.618 -4.092 3.390 1.00 88.88 103 GLN A O 1
ATOM 800 N N . ASN A 1 104 ? 5.459 -2.080 3.943 1.00 92.00 104 ASN A N 1
ATOM 801 C CA . ASN A 1 104 ? 4.272 -1.616 4.660 1.00 92.00 104 ASN A CA 1
ATOM 802 C C . ASN A 1 104 ? 3.106 -1.427 3.690 1.00 92.00 104 ASN A C 1
ATOM 804 O O . ASN A 1 104 ? 2.016 -1.928 3.953 1.00 92.00 104 ASN A O 1
ATOM 808 N N . GLU A 1 105 ? 3.354 -0.784 2.548 1.00 90.50 105 GLU A N 1
ATOM 809 C CA . GLU A 1 105 ? 2.369 -0.640 1.475 1.00 90.50 105 GLU A CA 1
ATOM 810 C C . GLU A 1 105 ? 1.868 -2.004 0.981 1.00 90.50 105 GLU A C 1
ATOM 812 O O . GLU A 1 105 ? 0.664 -2.263 0.973 1.00 90.50 105 GLU A O 1
ATOM 817 N N . ARG A 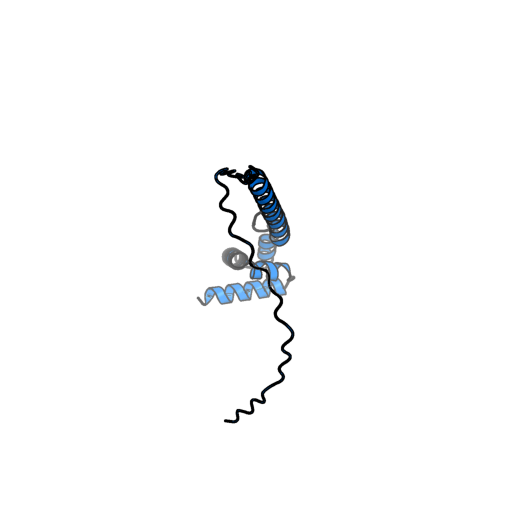1 106 ? 2.787 -2.916 0.630 1.00 89.50 106 ARG A N 1
ATOM 818 C CA . ARG A 1 106 ? 2.433 -4.269 0.164 1.00 89.50 106 ARG A CA 1
ATOM 819 C C . ARG A 1 106 ? 1.611 -5.032 1.199 1.00 89.50 106 ARG A C 1
ATOM 821 O O . ARG A 1 106 ? 0.612 -5.654 0.846 1.00 89.50 106 ARG A O 1
ATOM 828 N N . THR A 1 107 ? 2.009 -4.956 2.468 1.00 93.06 107 THR A N 1
ATOM 829 C CA . THR A 1 107 ? 1.281 -5.594 3.571 1.00 93.06 107 THR A CA 1
ATOM 830 C C . THR A 1 107 ? -0.112 -4.992 3.695 1.00 93.06 107 THR A C 1
ATOM 832 O O . THR A 1 107 ? -1.092 -5.726 3.664 1.00 93.06 107 THR A O 1
ATOM 835 N N . PHE A 1 108 ? -0.228 -3.665 3.733 1.00 93.81 108 PHE A N 1
ATOM 836 C CA . PHE A 1 108 ? -1.512 -2.975 3.819 1.00 93.81 108 PHE A CA 1
ATOM 837 C C . PHE A 1 108 ? -2.464 -3.356 2.679 1.00 93.81 108 PHE A C 1
ATOM 839 O O . PHE A 1 108 ? -3.630 -3.648 2.933 1.00 93.81 108 PHE A O 1
ATOM 846 N N . LEU A 1 109 ? -1.973 -3.406 1.438 1.00 91.06 109 LEU A N 1
ATOM 847 C CA . LEU A 1 109 ? -2.774 -3.785 0.270 1.00 91.06 109 LEU A CA 1
ATOM 848 C C . LEU A 1 109 ? -3.229 -5.253 0.297 1.00 91.06 109 LEU A C 1
ATOM 850 O O . LEU A 1 109 ? -4.264 -5.565 -0.283 1.00 91.06 109 LEU A O 1
ATOM 854 N N . SER A 1 110 ? -2.488 -6.138 0.971 1.00 91.75 110 SER A N 1
ATOM 855 C CA . SER A 1 110 ? -2.841 -7.560 1.112 1.00 91.75 110 SER A CA 1
ATOM 856 C C . SER A 1 110 ? -3.883 -7.852 2.198 1.00 91.75 110 SER A C 1
ATOM 858 O O . SER A 1 110 ? -4.439 -8.946 2.233 1.00 91.75 110 SER A O 1
ATOM 860 N N . LEU A 1 111 ? -4.133 -6.893 3.092 1.00 94.12 111 LEU A N 1
ATOM 861 C CA . LEU A 1 111 ? -5.068 -7.038 4.205 1.00 94.12 111 LEU A CA 1
ATOM 862 C C . LEU A 1 111 ? -6.469 -6.537 3.826 1.00 94.12 111 LEU A C 1
ATOM 864 O O . LEU A 1 111 ? -6.652 -5.762 2.885 1.00 94.12 111 LEU A O 1
ATOM 868 N N . ASP A 1 112 ? -7.471 -6.915 4.613 1.00 92.06 112 ASP A N 1
ATOM 869 C CA . ASP A 1 112 ? -8.849 -6.454 4.471 1.00 92.06 112 ASP A CA 1
ATOM 870 C C . ASP A 1 112 ? -9.408 -5.859 5.775 1.00 92.06 112 ASP A C 1
ATOM 872 O O . ASP A 1 112 ? -8.849 -6.016 6.865 1.00 92.06 112 ASP A O 1
ATOM 876 N N . GLY A 1 113 ? -10.494 -5.091 5.633 1.00 89.00 113 GLY A N 1
ATOM 877 C CA . GLY A 1 113 ? -11.342 -4.578 6.714 1.00 89.00 113 GLY A CA 1
ATOM 878 C C . GLY A 1 113 ? -10.634 -4.248 8.035 1.00 89.00 113 GLY A C 1
ATOM 879 O O . GLY A 1 113 ? -9.841 -3.309 8.134 1.00 89.00 113 GLY A O 1
ATOM 880 N N . ALA A 1 114 ? -10.954 -5.024 9.074 1.00 93.19 114 ALA A N 1
ATOM 881 C CA . ALA A 1 114 ? -10.449 -4.817 10.429 1.00 93.19 114 ALA A CA 1
ATOM 882 C C . ALA A 1 114 ? -8.932 -5.037 10.555 1.00 93.19 114 ALA A C 1
ATOM 884 O O . ALA A 1 114 ? -8.281 -4.339 11.335 1.00 93.19 114 ALA A O 1
ATOM 885 N N . MET A 1 115 ? -8.355 -5.955 9.773 1.00 96.00 115 MET A N 1
ATOM 886 C CA . MET A 1 115 ? -6.916 -6.233 9.796 1.00 96.00 115 MET A CA 1
ATOM 887 C C . MET A 1 115 ? -6.113 -5.049 9.261 1.00 96.00 115 MET A C 1
ATOM 889 O O . MET A 1 115 ? -5.103 -4.680 9.860 1.00 96.00 115 MET A O 1
ATOM 893 N N . LYS A 1 116 ? -6.597 -4.386 8.201 1.00 95.12 116 LYS A N 1
ATOM 894 C CA . LYS A 1 116 ? -6.007 -3.127 7.715 1.00 95.12 116 LYS A CA 1
ATOM 895 C C . LYS A 1 116 ? -5.990 -2.056 8.805 1.00 95.12 116 LYS A C 1
ATOM 897 O O . LYS A 1 116 ? -4.948 -1.452 9.054 1.00 95.12 116 LYS A O 1
ATOM 902 N N . LYS A 1 117 ? -7.122 -1.849 9.488 1.00 94.94 117 LYS A N 1
ATOM 903 C CA . LYS A 1 117 ? -7.233 -0.852 10.566 1.00 94.94 117 LYS A CA 1
ATOM 904 C C . LYS A 1 117 ? -6.290 -1.172 11.730 1.00 94.94 117 LYS A C 1
ATOM 906 O O . LYS A 1 117 ? -5.574 -0.288 12.193 1.00 94.94 117 LYS A O 1
ATOM 911 N N . ALA A 1 118 ? -6.229 -2.431 12.164 1.00 96.00 118 ALA A N 1
ATOM 912 C CA . ALA A 1 118 ? -5.316 -2.862 13.223 1.00 96.00 118 ALA A CA 1
ATOM 913 C C . ALA A 1 118 ? -3.839 -2.664 12.839 1.00 96.00 118 ALA A C 1
ATOM 915 O O . ALA A 1 118 ? -3.051 -2.179 13.650 1.00 96.00 118 ALA A O 1
ATOM 916 N N . PHE A 1 119 ? -3.475 -2.980 11.594 1.00 96.56 119 PHE A N 1
ATOM 917 C CA . PHE A 1 119 ? -2.125 -2.770 11.074 1.00 96.56 119 PHE A CA 1
ATOM 918 C C . PHE A 1 119 ? -1.729 -1.287 11.083 1.00 96.56 119 PHE A C 1
ATOM 920 O O . PHE A 1 119 ? -0.648 -0.943 11.558 1.00 96.56 119 PHE A O 1
ATOM 927 N N . VAL A 1 120 ? -2.620 -0.393 10.647 1.00 95.81 120 VAL A N 1
ATOM 928 C CA . VAL A 1 120 ? -2.375 1.059 10.682 1.00 95.81 120 VAL A CA 1
ATOM 929 C C . VAL A 1 120 ? -2.199 1.569 12.113 1.00 95.81 120 VAL A C 1
ATOM 931 O O . VAL A 1 120 ? -1.257 2.310 12.389 1.00 95.81 120 VAL A O 1
ATOM 934 N N . LEU A 1 121 ? -3.049 1.137 13.049 1.00 95.62 121 LEU A N 1
ATOM 935 C CA . LEU A 1 121 ? -2.925 1.515 14.461 1.00 95.62 121 LEU A CA 1
ATOM 936 C C . LEU A 1 121 ? -1.611 1.018 15.081 1.00 95.62 121 LEU A C 1
ATOM 938 O O . LEU A 1 121 ? -0.987 1.738 15.860 1.00 95.62 121 LEU A O 1
ATOM 942 N N . MET A 1 122 ? -1.160 -0.185 14.710 1.00 96.12 122 MET A N 1
ATOM 943 C CA . MET A 1 122 ? 0.143 -0.712 15.122 1.00 96.12 122 MET A CA 1
ATOM 944 C C . MET A 1 122 ? 1.288 0.173 14.614 1.00 96.12 122 MET A C 1
ATOM 946 O O . MET A 1 122 ? 2.180 0.509 15.393 1.00 96.12 122 MET A O 1
ATOM 950 N N . LEU A 1 123 ? 1.258 0.573 13.339 1.00 94.50 123 LEU A N 1
ATOM 951 C CA . LEU A 1 123 ? 2.275 1.444 12.741 1.00 94.50 123 LEU A CA 1
ATOM 952 C C . LEU A 1 123 ? 2.325 2.820 13.419 1.00 94.50 123 LEU A C 1
ATOM 954 O O . LEU A 1 123 ? 3.400 3.282 13.802 1.00 94.50 123 LEU A O 1
ATOM 958 N N . LEU A 1 124 ? 1.166 3.443 13.641 1.00 94.69 124 LEU A N 1
ATOM 959 C CA . LEU A 1 124 ? 1.066 4.724 14.348 1.00 94.69 124 LEU A CA 1
ATOM 960 C C . LEU A 1 124 ? 1.579 4.616 15.792 1.00 94.69 124 LEU A C 1
ATOM 962 O O . LEU A 1 124 ? 2.330 5.470 16.259 1.00 94.69 124 LEU A O 1
ATOM 966 N N . GLY A 1 125 ? 1.237 3.529 16.490 1.00 92.62 125 GLY A N 1
ATOM 967 C CA . GLY A 1 125 ? 1.708 3.267 17.849 1.00 92.62 125 GLY A CA 1
ATOM 968 C C . GLY A 1 125 ? 3.224 3.065 17.950 1.00 92.62 125 GLY A C 1
ATOM 969 O O . GLY A 1 125 ? 3.814 3.418 18.969 1.00 92.62 125 GLY A O 1
ATOM 970 N N . GLN A 1 126 ? 3.865 2.521 16.911 1.00 88.38 126 GLN A N 1
ATOM 971 C CA . GLN A 1 126 ? 5.326 2.420 16.831 1.00 88.38 126 GLN A CA 1
ATOM 972 C C . GLN A 1 126 ? 5.975 3.774 16.536 1.00 88.38 126 GLN A C 1
ATOM 974 O O . GLN A 1 126 ? 6.975 4.112 17.162 1.00 88.38 126 GLN A O 1
ATOM 979 N N . SER A 1 127 ? 5.388 4.564 15.633 1.00 82.62 127 SER A N 1
ATOM 980 C CA . SER A 1 127 ? 5.912 5.883 15.263 1.00 82.62 127 SER A CA 1
ATOM 981 C C . SER A 1 127 ? 5.919 6.877 16.424 1.00 82.62 127 SER A C 1
ATOM 983 O O . SER A 1 127 ? 6.798 7.725 16.470 1.00 82.62 127 SER A O 1
ATOM 985 N N . ASN A 1 128 ? 4.972 6.777 17.360 1.00 77.06 128 ASN A N 1
ATOM 986 C CA . ASN A 1 128 ? 4.876 7.677 18.516 1.00 77.06 128 ASN A CA 1
ATOM 987 C C . ASN A 1 128 ? 5.858 7.343 19.658 1.00 77.06 128 ASN A C 1
ATOM 989 O O . ASN A 1 128 ? 5.853 8.023 20.683 1.00 77.06 128 ASN A O 1
ATOM 993 N N . ARG A 1 129 ? 6.634 6.257 19.541 1.00 74.38 129 ARG A N 1
ATOM 994 C CA . ARG A 1 129 ? 7.598 5.819 20.569 1.00 74.38 129 ARG A CA 1
ATOM 995 C C . ARG A 1 129 ? 9.030 6.284 20.308 1.00 74.38 129 ARG A C 1
ATOM 997 O O . ARG A 1 129 ? 9.854 6.142 21.209 1.00 74.38 129 ARG A O 1
ATOM 1004 N N . ASN A 1 130 ? 9.305 6.784 19.107 1.00 56.31 130 ASN A N 1
ATOM 1005 C CA . ASN A 1 130 ? 10.596 7.341 18.704 1.00 56.31 130 ASN A CA 1
ATOM 1006 C C . ASN A 1 130 ? 10.566 8.865 18.810 1.00 56.31 130 ASN A C 1
ATOM 1008 O O . ASN A 1 130 ? 11.640 9.432 19.098 1.00 56.31 130 ASN A O 1
#

Radius of gyration: 38.68 Å; chains: 1; bounding box: 87×63×67 Å

Secondary structure (DSSP, 8-state):
--------------------------------------S-HHHHHHHHHHHHHHHHHHHHHHHHHHH-S-----HHHHHHHHTTT--HHHHHHHHHHHHH-HHHHHHHHH--HHHHHHHHHHHHHHHTT-

pLDDT: mean 75.36, std 18.08, range [42.31, 96.56]

Organism: Malus baccata (NCBI:txid106549)

Sequence (130 aa):
MNEPEHINEDEDEDEVETSSPSVARRSSSSSTRKRKRAANDNDLAVAFKEMLSESVDKLGEVLQAAFGKGVDPKPEIASELSKMDLSIEDQIKALNILFEKLQNERTFLSLDGAMKKAFVLMLLGQSNRN